Protein AF-A0A9D8TJH1-F1 (afdb_monomer)

Nearest PDB structures (foldseek):
  6i35-assembly1_B  TM=7.598E-01  e=7.113E-04  Homo sapiens
  6i34-assembly1_B  TM=7.231E-01  e=1.122E-03  Homo sapiens neanderthalensis
  2x5f-assembly1_B  TM=7.416E-01  e=1.930E-01  Staphylococcus aureus subsp. aureus MRSA252
  3nx3-assembly1_B  TM=7.480E-01  e=7.583E-01  Campylobacter jejuni subsp. jejuni NCTC 11168 = ATCC 700819
  2byl-assembly1_B  TM=6.150E-01  e=2.015E+00  Homo sapiens

Secondary structure (DSSP, 8-state):
--SS-EE--SS-SSEEEEEPPTT--HHHHHHHHHHTT--EEE-STTEEEEE--SS--HHHHHHHHHHHHHHTTS------GGGGGG-----TTT--

Sequence (96 aa):
EVYGYEQENNAFFNTLKIRLPENCSQEDFKQLAADYELDYQACQDDFILIFISKDDDSESLEAIIECLAEAGDNFGVPVDEEDWGSICALDGSLLR

pLDDT: mean 83.33, std 13.38, range [45.78, 95.44]

Mean predicted aligned error: 6.6 Å

Foldseek 3Di:
DVLQKDWPDPDDDFKTKIAQHPQAAPVNLVVLCVVLVFDWDDDPPRIIMGGGDPPDDLSNVQSVQQSNQVSSVHGRDRDPPVCVVVPDDDDVVPVD

Radius of gyration: 13.99 Å; Cα contacts (8 Å, |Δi|>4): 114; chains: 1; bounding box: 31×25×40 Å

Structure (mmCIF, N/CA/C/O backbone):
data_AF-A0A9D8TJH1-F1
#
_entry.id   AF-A0A9D8TJH1-F1
#
loop_
_atom_site.group_PDB
_atom_site.id
_atom_site.type_symbol
_atom_site.labe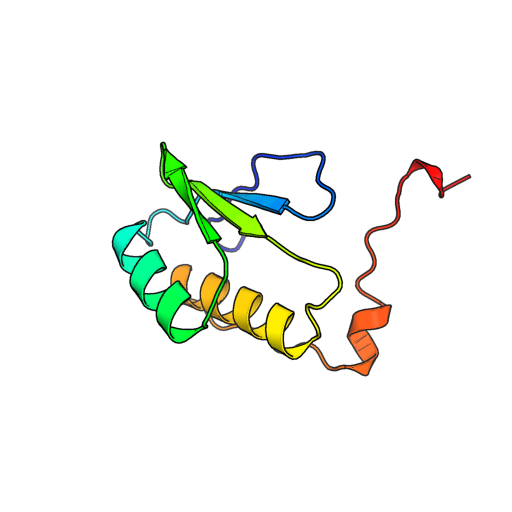l_atom_id
_atom_site.label_alt_id
_atom_site.label_comp_id
_atom_site.label_asym_id
_atom_site.label_entity_id
_atom_site.label_seq_id
_atom_site.pdbx_PDB_ins_code
_atom_site.Cartn_x
_atom_site.Cartn_y
_atom_site.Cartn_z
_atom_site.occupancy
_atom_site.B_iso_or_equiv
_atom_site.auth_seq_id
_atom_site.auth_comp_id
_atom_site.auth_asym_id
_atom_site.auth_atom_id
_atom_site.pdbx_PDB_model_num
ATOM 1 N N . GLU A 1 1 ? -11.208 -11.688 1.705 1.00 52.88 1 GLU A N 1
ATOM 2 C CA . GLU A 1 1 ? -9.856 -11.098 1.766 1.00 52.88 1 GLU A CA 1
ATOM 3 C C . GLU A 1 1 ? -8.989 -11.908 2.727 1.00 52.88 1 GLU A C 1
ATOM 5 O O . GLU A 1 1 ? -9.542 -12.471 3.664 1.00 52.88 1 GLU A O 1
ATOM 10 N N . VAL A 1 2 ? -7.667 -11.982 2.536 1.00 58.38 2 VAL A N 1
ATOM 11 C CA . VAL A 1 2 ? -6.749 -12.585 3.537 1.00 58.38 2 VAL A CA 1
ATOM 12 C C . VAL A 1 2 ? -6.275 -11.545 4.568 1.00 58.38 2 VAL A C 1
ATOM 14 O O . VAL A 1 2 ? -5.962 -11.912 5.693 1.00 58.38 2 VAL A O 1
ATOM 17 N N . TYR A 1 3 ? -6.324 -10.253 4.218 1.00 69.69 3 TYR A N 1
ATOM 18 C CA . TYR A 1 3 ? -5.811 -9.143 5.036 1.00 69.69 3 TYR A CA 1
ATOM 19 C C . TYR A 1 3 ? -6.797 -7.965 5.175 1.00 69.69 3 TYR A C 1
ATOM 21 O O . TYR A 1 3 ? -6.402 -6.866 5.526 1.00 69.69 3 TYR A O 1
ATOM 29 N N . GLY A 1 4 ? -8.079 -8.165 4.844 1.00 81.88 4 GLY A N 1
ATOM 30 C CA . GLY A 1 4 ? -9.126 -7.136 4.975 1.00 81.88 4 GLY A CA 1
ATOM 31 C C . GLY A 1 4 ? -9.117 -6.003 3.933 1.00 81.88 4 GLY A C 1
ATOM 32 O O . GLY A 1 4 ? -10.013 -5.171 3.964 1.00 81.88 4 GLY A O 1
ATOM 33 N N . TYR A 1 5 ? -8.163 -5.986 2.998 1.00 88.81 5 TYR A N 1
ATOM 34 C CA . TYR A 1 5 ? -8.107 -5.011 1.901 1.00 88.81 5 TYR A CA 1
ATOM 35 C C . TYR A 1 5 ? -9.020 -5.366 0.724 1.00 88.81 5 TYR A C 1
ATOM 37 O O . TYR A 1 5 ? -8.939 -6.473 0.189 1.00 88.81 5 TYR A O 1
ATOM 45 N N . GLU A 1 6 ? -9.781 -4.391 0.228 1.00 90.12 6 GLU A N 1
ATOM 46 C CA . GLU A 1 6 ? -10.544 -4.503 -1.024 1.00 90.12 6 GLU A CA 1
ATOM 47 C C . GLU A 1 6 ? -9.934 -3.599 -2.100 1.00 90.12 6 GLU A C 1
ATOM 49 O O . GLU A 1 6 ? -9.756 -2.406 -1.875 1.00 90.12 6 GLU A O 1
ATOM 54 N N . GLN A 1 7 ? -9.668 -4.119 -3.299 1.00 90.06 7 GLN A N 1
ATOM 55 C CA . GLN A 1 7 ? -9.298 -3.282 -4.444 1.00 90.06 7 GLN A CA 1
ATOM 56 C C . GLN A 1 7 ? -10.541 -2.966 -5.287 1.00 90.06 7 GLN A C 1
ATOM 58 O O . GLN A 1 7 ? -11.208 -3.874 -5.778 1.00 90.06 7 GLN A O 1
ATOM 63 N N . GLU A 1 8 ? -10.853 -1.683 -5.488 1.00 91.12 8 GLU A N 1
ATOM 64 C CA . GLU A 1 8 ? -12.050 -1.271 -6.242 1.00 91.12 8 GLU A CA 1
ATOM 65 C C . GLU A 1 8 ? -11.822 -1.302 -7.760 1.00 91.12 8 GLU A C 1
ATOM 67 O O . GLU A 1 8 ? -12.715 -1.641 -8.542 1.00 91.12 8 GLU A O 1
ATOM 72 N N . ASN A 1 9 ? -10.629 -0.916 -8.210 1.00 87.31 9 ASN A N 1
ATOM 73 C CA . ASN A 1 9 ? -10.347 -0.780 -9.629 1.00 87.31 9 ASN A CA 1
ATOM 74 C C . ASN A 1 9 ? -9.859 -2.096 -10.250 1.00 87.31 9 ASN A C 1
ATOM 76 O O . ASN A 1 9 ? -8.750 -2.552 -9.995 1.00 87.31 9 ASN A O 1
ATOM 80 N N . ASN A 1 10 ? -10.675 -2.651 -11.151 1.00 81.25 10 ASN A N 1
ATOM 81 C CA . ASN A 1 10 ? -10.355 -3.865 -11.918 1.00 81.25 10 ASN A CA 1
ATOM 82 C C . ASN A 1 10 ? -9.412 -3.619 -13.109 1.00 81.25 10 ASN A C 1
ATOM 84 O O . ASN A 1 10 ? -8.820 -4.556 -13.634 1.00 81.25 10 ASN A O 1
ATOM 88 N N . ALA A 1 11 ? -9.308 -2.370 -13.567 1.00 77.00 11 ALA A N 1
ATOM 89 C CA . ALA A 1 11 ? -8.381 -1.950 -14.608 1.00 77.00 11 ALA A CA 1
ATOM 90 C C . ALA A 1 11 ? -7.517 -0.820 -14.050 1.00 77.00 11 ALA A C 1
ATOM 92 O O . ALA A 1 11 ? -8.031 0.232 -13.663 1.00 77.00 11 ALA A O 1
ATOM 93 N N . PHE A 1 12 ? -6.213 -1.053 -13.997 1.00 82.38 12 PHE A N 1
ATOM 94 C CA . PHE A 1 12 ? -5.231 -0.109 -13.492 1.00 82.38 12 PHE A CA 1
ATOM 95 C C . PHE A 1 12 ? -3.976 -0.173 -14.347 1.00 82.38 12 PHE A C 1
ATOM 97 O O . PHE A 1 12 ? -3.636 -1.221 -14.889 1.00 82.38 12 PHE A O 1
ATOM 104 N N . PHE A 1 13 ? -3.316 0.972 -14.490 1.00 82.62 13 PHE A N 1
ATOM 105 C CA . PHE A 1 13 ? -1.987 1.033 -15.084 1.00 82.62 13 PHE A CA 1
ATOM 106 C C . PHE A 1 13 ? -0.953 1.137 -13.970 1.00 82.62 13 PHE A C 1
ATOM 108 O O . PHE A 1 13 ? -0.135 0.247 -13.793 1.00 82.62 13 PHE A O 1
ATOM 115 N N . ASN A 1 14 ? -1.053 2.203 -13.179 1.00 87.75 14 ASN A N 1
ATOM 116 C CA . ASN A 1 14 ? -0.038 2.561 -12.200 1.00 87.75 14 ASN A CA 1
ATOM 117 C C . ASN A 1 14 ? -0.653 3.141 -10.908 1.00 87.75 14 ASN A C 1
ATOM 119 O O . ASN A 1 14 ? 0.022 3.775 -10.110 1.00 87.75 14 ASN A O 1
ATOM 123 N N . THR A 1 15 ? -1.965 2.986 -10.720 1.00 92.06 15 THR A N 1
ATOM 124 C CA . THR A 1 15 ? -2.676 3.491 -9.539 1.00 92.06 15 THR A CA 1
ATOM 125 C C . THR A 1 15 ? -3.610 2.420 -9.013 1.00 92.06 15 THR A C 1
ATOM 127 O O . THR A 1 15 ? -4.460 1.926 -9.756 1.00 92.06 15 THR A O 1
ATOM 130 N N . LEU A 1 16 ? -3.481 2.082 -7.735 1.00 92.69 16 LEU A N 1
ATOM 131 C CA . LEU A 1 16 ? -4.364 1.153 -7.035 1.00 92.69 16 LEU A CA 1
ATOM 132 C C . LEU A 1 16 ? -5.347 1.951 -6.183 1.00 92.69 16 LEU A C 1
ATOM 134 O O . LEU A 1 16 ? -4.931 2.861 -5.472 1.00 92.69 16 LEU A O 1
ATOM 138 N N . LYS A 1 17 ? -6.639 1.617 -6.246 1.00 93.88 17 LYS A N 1
ATOM 139 C CA . LYS A 1 17 ? -7.654 2.143 -5.328 1.00 93.88 17 LYS A CA 1
ATOM 140 C C . LYS A 1 17 ? -8.030 1.047 -4.345 1.00 93.88 17 LYS A C 1
ATOM 142 O O . LYS A 1 17 ? -8.679 0.075 -4.734 1.00 93.88 17 LYS A O 1
ATOM 147 N N . ILE A 1 18 ? -7.628 1.221 -3.093 1.00 93.56 18 ILE A N 1
ATOM 148 C CA . ILE A 1 18 ? -7.685 0.188 -2.062 1.00 93.56 18 ILE A CA 1
ATOM 149 C C . ILE A 1 18 ? -8.516 0.697 -0.884 1.00 93.56 18 ILE A C 1
ATOM 151 O O . ILE A 1 18 ? -8.298 1.814 -0.425 1.00 93.56 18 ILE A O 1
ATOM 155 N N . ARG A 1 19 ? -9.470 -0.099 -0.401 1.00 94.50 19 ARG A N 1
ATOM 156 C CA . ARG A 1 19 ? -10.142 0.113 0.884 1.00 94.50 19 ARG A CA 1
ATOM 157 C C . ARG A 1 19 ? -9.248 -0.424 1.995 1.00 94.50 19 ARG A C 1
ATOM 159 O O . ARG A 1 19 ? -8.789 -1.564 1.902 1.00 94.50 19 ARG A O 1
ATOM 166 N N . LEU A 1 20 ? -9.026 0.385 3.023 1.00 93.75 20 LEU A N 1
ATOM 167 C CA . LEU A 1 20 ? -8.341 -0.037 4.240 1.00 93.75 20 LEU A CA 1
ATOM 168 C C . LEU A 1 20 ? -9.153 -1.114 4.985 1.00 93.75 20 LEU A C 1
ATOM 170 O O . LEU A 1 20 ? -10.383 -1.145 4.869 1.00 93.75 20 LEU A O 1
ATOM 174 N N . PRO A 1 21 ? -8.488 -1.998 5.744 1.00 92.38 21 PRO A N 1
ATOM 175 C CA . PRO A 1 21 ? -9.166 -2.999 6.550 1.00 92.38 21 PRO A CA 1
ATOM 176 C C . PRO A 1 21 ? -9.896 -2.336 7.726 1.00 92.38 21 PRO A C 1
ATOM 178 O O . PRO A 1 21 ? -9.527 -1.253 8.171 1.00 92.38 21 PRO A O 1
ATOM 181 N N . GLU A 1 22 ? -10.926 -2.995 8.267 1.00 89.88 22 GLU A N 1
ATOM 182 C CA . GLU A 1 22 ? -11.795 -2.420 9.316 1.00 89.88 22 GLU A CA 1
ATOM 183 C C . GLU A 1 22 ? -11.049 -1.992 10.596 1.00 89.88 22 GLU A C 1
ATOM 185 O O . GLU A 1 22 ? -11.553 -1.178 11.370 1.00 89.88 22 GLU A O 1
ATOM 190 N N . ASN A 1 23 ? -9.863 -2.551 10.841 1.00 88.25 23 ASN A N 1
ATOM 191 C CA . ASN A 1 23 ? -9.003 -2.238 11.980 1.00 88.25 23 ASN A CA 1
ATOM 192 C C . ASN A 1 23 ? -8.035 -1.067 11.733 1.00 88.25 23 ASN A C 1
ATOM 194 O O . ASN A 1 23 ? -7.297 -0.723 12.653 1.00 88.25 23 ASN A O 1
ATOM 198 N N . CYS A 1 24 ? -8.035 -0.456 10.545 1.00 92.12 24 CYS A N 1
ATOM 199 C CA . CYS A 1 24 ? -7.167 0.664 10.192 1.00 92.12 24 CYS A CA 1
ATOM 200 C C . CYS A 1 24 ? -7.995 1.858 9.717 1.00 92.12 24 CYS A C 1
ATOM 202 O O . CYS A 1 24 ? -8.631 1.812 8.663 1.00 92.12 24 CYS A O 1
ATOM 204 N N . SER A 1 25 ? -7.976 2.952 10.477 1.00 92.31 25 SER A N 1
ATOM 205 C CA . SER A 1 25 ? -8.577 4.200 10.012 1.00 92.31 25 SER A CA 1
ATOM 206 C C . SER A 1 25 ? -7.640 4.942 9.055 1.00 92.31 25 SER A C 1
ATOM 208 O O . SER A 1 25 ? -6.426 4.742 9.051 1.00 92.31 25 SER A O 1
ATOM 210 N N . GLN A 1 26 ? -8.180 5.887 8.282 1.00 91.88 26 GLN A N 1
ATOM 211 C CA . GLN A 1 26 ? -7.343 6.775 7.467 1.00 91.88 26 GLN A CA 1
ATOM 212 C C . GLN A 1 26 ? -6.368 7.628 8.293 1.00 91.88 26 GLN A C 1
ATOM 214 O O . GLN A 1 26 ? -5.338 8.052 7.771 1.00 91.88 26 GLN A O 1
ATOM 219 N N . GLU A 1 27 ? -6.689 7.919 9.557 1.00 92.00 27 GLU A N 1
ATOM 220 C CA . GLU A 1 27 ? -5.790 8.664 10.441 1.00 92.00 27 GLU A CA 1
ATOM 221 C C . GLU A 1 27 ? -4.596 7.802 10.866 1.00 92.00 27 GLU A C 1
ATOM 223 O O . GLU A 1 27 ? -3.463 8.282 10.813 1.00 92.00 27 GLU A O 1
ATOM 228 N N . ASP A 1 28 ? -4.838 6.528 11.185 1.00 92.56 28 ASP A N 1
ATOM 229 C CA . ASP A 1 28 ? -3.784 5.556 11.501 1.00 92.56 28 ASP A CA 1
ATOM 230 C C . ASP A 1 28 ? -2.893 5.318 10.275 1.00 92.56 28 ASP A C 1
ATOM 232 O O . ASP A 1 28 ? -1.669 5.448 10.345 1.00 92.56 28 ASP A O 1
ATOM 236 N N . PHE A 1 29 ? -3.512 5.081 9.112 1.00 94.88 29 PHE A N 1
ATOM 237 C CA . PHE A 1 29 ? -2.791 4.885 7.854 1.00 94.88 29 PHE A CA 1
ATOM 238 C C . PHE A 1 29 ? -1.937 6.097 7.482 1.00 94.88 29 PHE A C 1
ATOM 240 O O . PHE A 1 29 ? -0.856 5.953 6.922 1.00 94.88 29 PHE A O 1
ATOM 247 N N . LYS A 1 30 ? -2.389 7.311 7.811 1.00 94.69 30 LYS A N 1
ATOM 248 C CA . LYS A 1 30 ? -1.629 8.526 7.524 1.00 94.69 30 LYS A CA 1
ATOM 249 C C . LYS A 1 30 ? -0.307 8.595 8.284 1.00 94.69 30 LYS A C 1
ATOM 251 O O . LYS A 1 30 ? 0.646 9.141 7.731 1.00 94.69 30 LYS A O 1
ATOM 256 N N . GLN A 1 31 ? -0.259 8.117 9.528 1.00 94.12 31 GLN A N 1
ATOM 257 C CA . GLN A 1 31 ? 1.001 8.038 10.272 1.00 94.12 31 GLN A CA 1
ATOM 258 C C . GLN A 1 31 ? 1.921 6.993 9.651 1.00 94.12 31 GLN A C 1
ATOM 260 O O . GLN A 1 31 ? 3.045 7.336 9.303 1.00 94.12 31 GLN A O 1
ATOM 265 N N . LEU A 1 32 ? 1.401 5.791 9.386 1.00 94.38 32 LEU A N 1
ATOM 266 C CA . LEU A 1 32 ? 2.163 4.721 8.737 1.00 94.38 32 LEU A CA 1
ATOM 267 C C . LEU A 1 32 ? 2.743 5.170 7.392 1.00 94.38 32 LEU A C 1
ATOM 269 O O . LEU A 1 32 ? 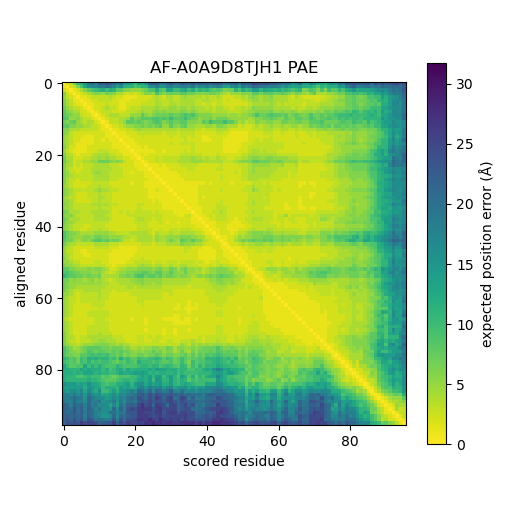3.946 5.109 7.173 1.00 94.38 32 LEU A O 1
ATOM 273 N N . ALA A 1 33 ? 1.919 5.725 6.508 1.00 94.19 33 ALA A N 1
ATOM 274 C CA . ALA A 1 33 ? 2.373 6.192 5.205 1.00 94.19 33 ALA A CA 1
ATOM 275 C C . ALA A 1 33 ? 3.452 7.285 5.293 1.00 94.19 33 ALA A C 1
ATOM 277 O O . ALA A 1 33 ? 4.289 7.378 4.402 1.00 94.19 33 ALA A O 1
ATOM 278 N N . ALA A 1 34 ? 3.458 8.104 6.350 1.00 94.25 34 ALA A N 1
ATOM 279 C CA . ALA A 1 34 ? 4.520 9.081 6.564 1.00 94.25 34 ALA A CA 1
ATOM 280 C C . ALA A 1 34 ? 5.834 8.423 7.016 1.00 94.25 34 ALA A C 1
ATOM 282 O O . ALA A 1 34 ? 6.894 8.849 6.563 1.00 94.25 34 ALA A O 1
ATOM 283 N N . ASP A 1 35 ? 5.762 7.398 7.867 1.00 94.94 35 ASP A N 1
ATOM 284 C CA . ASP A 1 35 ? 6.932 6.661 8.361 1.00 94.94 35 ASP A CA 1
ATOM 285 C C . ASP A 1 35 ? 7.612 5.843 7.248 1.00 94.94 35 ASP A C 1
ATOM 287 O O . ASP A 1 35 ? 8.837 5.737 7.227 1.00 94.94 35 ASP A O 1
ATOM 291 N N . TYR A 1 36 ? 6.827 5.336 6.292 1.00 93.25 36 TYR A N 1
ATOM 292 C CA . TYR A 1 36 ? 7.297 4.588 5.118 1.00 93.25 36 TYR A CA 1
ATOM 293 C C . TYR A 1 36 ? 7.516 5.457 3.862 1.00 93.25 36 TYR A C 1
ATOM 295 O O . TYR A 1 36 ? 7.735 4.917 2.782 1.00 93.25 36 TYR A O 1
ATOM 303 N N . GLU A 1 37 ? 7.429 6.789 3.974 1.00 92.00 37 GLU A N 1
ATOM 304 C CA . GLU A 1 37 ? 7.607 7.740 2.856 1.00 92.00 37 GLU A CA 1
ATOM 305 C C . GLU A 1 37 ? 6.720 7.449 1.621 1.00 92.00 37 GLU A C 1
ATOM 307 O O . GLU A 1 37 ? 7.086 7.709 0.475 1.00 92.00 37 GLU A O 1
ATOM 312 N N . LEU A 1 38 ? 5.514 6.932 1.857 1.00 91.56 38 LEU A N 1
ATOM 313 C CA . LEU A 1 38 ? 4.616 6.414 0.831 1.00 91.56 38 LEU A CA 1
ATOM 314 C C . LEU A 1 38 ? 3.810 7.533 0.147 1.00 91.56 38 LEU A C 1
ATOM 316 O O . LEU A 1 38 ? 3.126 8.318 0.812 1.00 91.56 38 LEU A O 1
ATOM 320 N N . ASP A 1 39 ? 3.824 7.574 -1.190 1.00 89.56 39 ASP A N 1
ATOM 321 C CA . ASP A 1 39 ? 2.981 8.491 -1.970 1.00 89.56 39 ASP A CA 1
ATOM 322 C C . ASP A 1 39 ? 1.553 7.938 -2.113 1.00 89.56 39 ASP A C 1
ATOM 324 O O . ASP A 1 39 ? 1.297 6.937 -2.795 1.00 89.56 39 ASP A O 1
ATOM 328 N N . TYR A 1 40 ? 0.598 8.596 -1.453 1.00 94.25 40 TYR A N 1
ATOM 329 C CA . TYR A 1 40 ? -0.808 8.212 -1.490 1.00 94.25 40 TYR A CA 1
ATOM 330 C C . TYR A 1 40 ? -1.760 9.403 -1.441 1.00 94.25 40 TYR A C 1
ATOM 332 O O . TYR A 1 40 ? -1.432 10.514 -1.017 1.00 94.25 40 TYR A O 1
ATOM 340 N N . GLN A 1 41 ? -3.011 9.130 -1.806 1.00 95.12 41 GLN A N 1
ATOM 341 C CA . GLN A 1 41 ? -4.114 10.064 -1.638 1.00 95.12 41 GLN A CA 1
ATOM 342 C C . GLN A 1 41 ? -5.290 9.404 -0.911 1.00 95.12 41 GLN A C 1
ATOM 344 O O . GLN A 1 41 ? -5.889 8.453 -1.410 1.00 95.12 41 GLN A O 1
ATOM 349 N N . ALA A 1 42 ? -5.681 9.961 0.237 1.00 93.38 42 ALA A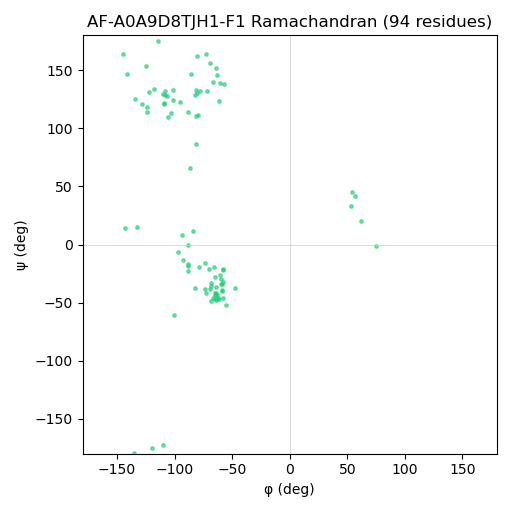 N 1
ATOM 350 C CA . ALA A 1 42 ? -6.912 9.572 0.921 1.00 93.38 42 ALA A CA 1
ATOM 351 C C . ALA A 1 42 ? -8.161 9.956 0.101 1.00 93.38 42 ALA A C 1
ATOM 353 O O . ALA A 1 42 ? -8.240 11.038 -0.491 1.00 93.38 42 ALA A O 1
ATOM 354 N N . CYS A 1 43 ? -9.148 9.065 0.081 1.00 92.38 43 CYS A N 1
ATOM 355 C CA . CYS A 1 43 ? -10.439 9.225 -0.587 1.00 92.38 43 CYS A CA 1
ATOM 356 C C . CYS A 1 43 ? -11.596 9.134 0.421 1.00 92.38 43 CYS A C 1
ATOM 358 O O . CYS A 1 43 ? -11.385 9.080 1.625 1.00 92.38 43 CYS A O 1
ATOM 360 N N . GLN A 1 44 ? -12.842 9.158 -0.053 1.00 88.44 44 GLN A N 1
ATOM 361 C CA . GLN A 1 44 ? -14.003 8.877 0.805 1.00 88.44 44 GLN A CA 1
ATOM 362 C C . GLN A 1 44 ? -14.087 7.379 1.146 1.00 88.44 44 GLN A C 1
ATOM 364 O O . GLN A 1 44 ? -13.464 6.567 0.466 1.00 88.44 44 GLN A O 1
ATOM 369 N N . ASP A 1 45 ? -14.877 7.033 2.165 1.00 85.81 45 ASP A N 1
ATOM 370 C CA . ASP A 1 45 ? -15.246 5.654 2.530 1.00 85.81 45 ASP A CA 1
ATOM 371 C C . ASP A 1 45 ? -14.060 4.709 2.801 1.00 85.81 45 ASP A C 1
ATOM 373 O O . ASP A 1 45 ? -14.061 3.561 2.357 1.00 85.81 45 ASP A O 1
ATOM 377 N N . ASP A 1 46 ? -13.038 5.204 3.508 1.00 8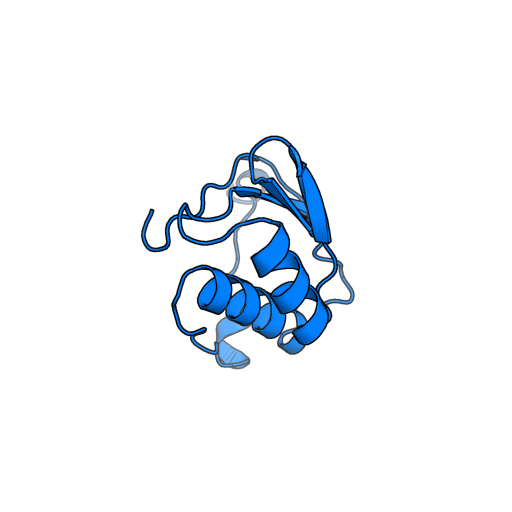9.50 46 ASP A N 1
ATOM 378 C CA . ASP A 1 46 ? -11.837 4.447 3.896 1.00 89.50 46 ASP A CA 1
ATOM 379 C C . ASP A 1 46 ? -11.000 3.931 2.714 1.00 89.50 46 ASP A C 1
ATOM 381 O O . ASP A 1 46 ? -10.163 3.043 2.859 1.00 89.50 46 ASP A O 1
ATOM 385 N N . PHE A 1 47 ? -11.171 4.538 1.535 1.00 94.50 47 PHE A N 1
ATOM 386 C CA . PHE A 1 47 ? -10.312 4.284 0.384 1.00 94.50 47 PHE A CA 1
ATOM 387 C C . PHE A 1 47 ? -9.055 5.152 0.387 1.00 94.50 47 PHE A C 1
ATOM 389 O O . PHE A 1 47 ? -9.085 6.333 0.739 1.00 94.50 47 PHE A O 1
ATOM 396 N N . ILE A 1 48 ? -7.976 4.584 -0.135 1.00 95.44 48 ILE A N 1
ATOM 397 C CA . ILE A 1 48 ? -6.731 5.257 -0.491 1.00 95.44 48 ILE A CA 1
ATOM 398 C C . ILE A 1 48 ? -6.389 4.980 -1.957 1.00 95.44 48 ILE A C 1
ATOM 400 O O . ILE A 1 48 ? -6.784 3.959 -2.529 1.00 95.44 48 ILE A O 1
ATOM 404 N N . LEU A 1 49 ? -5.655 5.902 -2.570 1.00 95.06 49 LEU A N 1
ATOM 405 C CA . LEU A 1 49 ? -4.996 5.703 -3.856 1.00 95.06 49 LEU A CA 1
ATOM 406 C C . LEU A 1 49 ? -3.502 5.554 -3.613 1.00 95.06 49 LEU A C 1
ATOM 408 O O . LEU A 1 49 ? -2.924 6.435 -2.985 1.00 95.06 49 LEU A O 1
ATOM 412 N N . ILE A 1 50 ? -2.900 4.488 -4.131 1.00 93.62 50 ILE A N 1
ATOM 413 C CA . ILE A 1 50 ? -1.446 4.293 -4.136 1.00 93.62 50 ILE A CA 1
ATOM 414 C C . ILE A 1 50 ? -0.958 4.465 -5.565 1.00 93.62 50 ILE A C 1
ATOM 416 O O . ILE A 1 50 ? -1.508 3.848 -6.486 1.00 93.62 50 ILE A O 1
ATOM 420 N N . PHE A 1 51 ? 0.053 5.306 -5.746 1.00 91.25 51 PHE A N 1
ATOM 421 C CA . PHE A 1 51 ? 0.665 5.564 -7.040 1.00 91.25 51 PHE A CA 1
ATOM 422 C C . PHE A 1 51 ? 1.967 4.782 -7.138 1.00 91.25 51 PHE A C 1
ATOM 424 O O . PHE A 1 51 ? 2.844 4.925 -6.302 1.00 91.25 51 PHE A O 1
ATOM 431 N N . ILE A 1 52 ? 2.078 3.963 -8.176 1.00 89.62 52 ILE A N 1
ATOM 432 C CA . ILE A 1 52 ? 3.316 3.285 -8.543 1.00 89.62 52 ILE A CA 1
ATOM 433 C C . ILE A 1 52 ? 3.807 3.973 -9.813 1.00 89.62 52 ILE A C 1
ATOM 435 O O . ILE A 1 52 ? 3.040 4.246 -10.740 1.00 89.62 52 ILE A O 1
ATOM 439 N N . SER A 1 53 ? 5.072 4.326 -9.864 1.00 85.69 53 SER A N 1
ATOM 440 C CA . SER A 1 53 ? 5.722 5.012 -10.967 1.00 85.69 53 SER A CA 1
ATOM 441 C C . SER A 1 53 ? 6.778 4.113 -11.609 1.00 85.69 53 SER A C 1
ATOM 443 O O . SER A 1 53 ? 7.043 2.996 -11.182 1.00 85.69 53 SER A O 1
ATOM 445 N N . LYS A 1 54 ? 7.376 4.602 -12.698 1.00 82.75 54 LYS A N 1
ATOM 446 C CA . LYS A 1 54 ? 8.498 3.915 -13.357 1.00 82.75 54 LYS A CA 1
ATOM 447 C C . LYS A 1 54 ? 9.813 4.026 -12.581 1.00 82.75 54 LYS A C 1
ATOM 449 O O . LYS A 1 54 ? 10.785 3.392 -12.975 1.00 82.75 54 LYS A O 1
ATOM 454 N N . ASP A 1 55 ? 9.863 4.955 -11.631 1.00 86.06 55 ASP A N 1
ATOM 455 C CA . ASP A 1 55 ? 11.056 5.276 -10.857 1.00 86.06 55 ASP A CA 1
ATOM 456 C C . ASP A 1 55 ? 11.039 4.546 -9.501 1.00 86.06 55 ASP A C 1
ATOM 458 O O . ASP A 1 55 ? 12.048 4.578 -8.808 1.00 86.06 55 ASP A O 1
ATOM 462 N N . ASP A 1 56 ? 9.936 3.862 -9.166 1.00 85.25 56 ASP A N 1
ATOM 463 C CA . ASP A 1 56 ? 9.860 2.944 -8.030 1.00 85.25 56 ASP A CA 1
ATOM 464 C C . ASP A 1 56 ? 10.659 1.670 -8.320 1.00 85.25 56 ASP A C 1
ATOM 466 O O . ASP A 1 56 ? 10.533 1.049 -9.382 1.00 85.25 56 ASP A O 1
ATOM 470 N N . ASP A 1 57 ? 11.478 1.287 -7.352 1.00 86.19 57 ASP A N 1
ATOM 471 C CA . ASP A 1 57 ? 12.303 0.086 -7.338 1.00 86.19 57 ASP A CA 1
ATOM 472 C C . ASP A 1 57 ? 11.789 -0.938 -6.312 1.00 86.19 57 ASP A C 1
ATOM 474 O O . ASP A 1 57 ? 10.698 -0.799 -5.755 1.00 86.19 57 ASP A O 1
ATOM 478 N N . SER A 1 58 ? 12.553 -2.010 -6.092 1.00 84.94 58 SER A N 1
ATOM 479 C CA . SER A 1 58 ? 12.209 -3.041 -5.109 1.00 84.94 58 SER A CA 1
ATOM 480 C C . SER A 1 58 ? 12.067 -2.471 -3.699 1.00 84.94 58 SER A C 1
ATOM 482 O O . SER A 1 58 ? 11.120 -2.842 -3.018 1.00 84.94 58 SER A O 1
ATOM 484 N N . GLU A 1 59 ? 12.924 -1.531 -3.287 1.00 86.75 59 GLU A N 1
ATOM 485 C CA . GLU A 1 59 ? 12.842 -0.900 -1.960 1.00 86.75 59 GLU A CA 1
ATOM 486 C C . GLU A 1 59 ? 11.527 -0.123 -1.797 1.00 86.75 59 GLU A C 1
ATOM 488 O O . GLU A 1 59 ? 10.837 -0.246 -0.784 1.00 86.75 59 GLU A O 1
ATOM 493 N N . SER A 1 60 ? 11.130 0.622 -2.830 1.00 88.94 60 SER A N 1
ATOM 494 C CA . SER A 1 60 ? 9.870 1.374 -2.847 1.00 88.94 60 SER A CA 1
ATOM 495 C C . SER A 1 60 ? 8.652 0.443 -2.772 1.00 88.94 60 SER A C 1
ATOM 497 O O . SER A 1 60 ? 7.694 0.695 -2.037 1.00 88.94 60 SER A O 1
ATOM 499 N N . LEU A 1 61 ? 8.687 -0.675 -3.503 1.00 87.75 61 LEU A N 1
ATOM 500 C CA . LEU A 1 61 ? 7.625 -1.683 -3.478 1.00 87.75 61 LEU A CA 1
ATOM 501 C C . LEU A 1 61 ? 7.566 -2.432 -2.140 1.00 87.75 61 LEU A C 1
ATOM 503 O O . LEU A 1 61 ? 6.468 -2.710 -1.654 1.00 87.75 61 LEU A O 1
ATOM 507 N N . GLU A 1 62 ? 8.710 -2.729 -1.528 1.00 89.06 62 GLU A N 1
ATOM 508 C CA . GLU A 1 62 ? 8.787 -3.307 -0.184 1.00 89.06 62 GLU A CA 1
ATOM 509 C C . GLU A 1 62 ? 8.194 -2.362 0.858 1.00 89.06 62 GLU A C 1
ATOM 511 O O . GLU A 1 62 ? 7.337 -2.795 1.624 1.00 89.06 62 GLU A O 1
ATOM 516 N N . ALA A 1 63 ? 8.524 -1.067 0.822 1.00 91.25 63 ALA A N 1
ATOM 517 C CA . ALA A 1 63 ? 7.938 -0.074 1.722 1.00 91.25 63 ALA A CA 1
ATOM 518 C C . ALA A 1 63 ? 6.404 -0.001 1.593 1.00 91.25 63 ALA A C 1
ATOM 520 O O . ALA A 1 63 ? 5.693 0.082 2.598 1.00 91.25 63 ALA A O 1
ATOM 521 N N . ILE A 1 64 ? 5.868 -0.101 0.368 1.00 91.50 64 ILE A N 1
ATOM 522 C CA . ILE A 1 64 ? 4.417 -0.194 0.139 1.00 91.50 64 ILE A CA 1
ATOM 523 C C . ILE A 1 64 ? 3.835 -1.453 0.793 1.00 91.50 64 ILE A C 1
ATOM 525 O O . ILE A 1 64 ? 2.800 -1.378 1.460 1.00 91.50 64 ILE A O 1
ATOM 529 N N . ILE A 1 65 ? 4.477 -2.608 0.605 1.00 89.94 65 ILE A N 1
ATOM 530 C CA . ILE A 1 65 ? 4.020 -3.889 1.159 1.00 89.94 65 ILE A CA 1
ATOM 531 C C . ILE A 1 65 ? 4.082 -3.878 2.689 1.00 89.94 65 ILE A C 1
ATOM 533 O O . ILE A 1 65 ? 3.131 -4.325 3.324 1.00 89.94 65 ILE A O 1
ATOM 537 N N . GLU A 1 66 ? 5.157 -3.365 3.283 1.00 91.12 66 GLU A N 1
ATOM 538 C CA . GLU A 1 66 ? 5.332 -3.277 4.735 1.00 91.12 66 GLU A CA 1
ATOM 539 C C . GLU A 1 66 ? 4.310 -2.333 5.368 1.00 91.12 66 GLU A C 1
ATOM 541 O O . GLU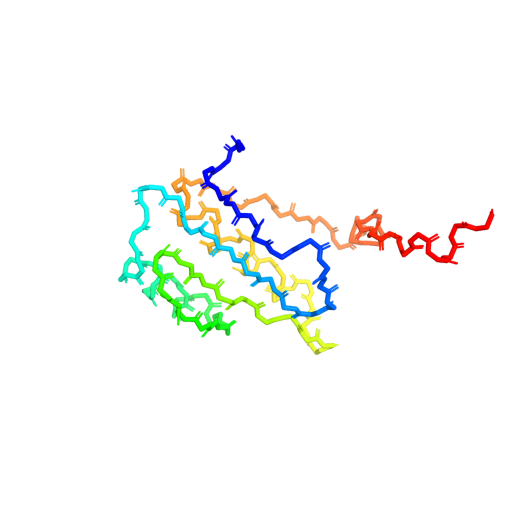 A 1 66 ? 3.617 -2.733 6.303 1.00 91.12 66 GLU A O 1
ATOM 546 N N . CYS A 1 67 ? 4.122 -1.140 4.797 1.00 92.38 67 CYS A N 1
ATOM 547 C CA . CYS A 1 67 ? 3.116 -0.180 5.249 1.00 92.38 67 CYS A CA 1
ATOM 548 C C . CYS A 1 67 ? 1.699 -0.778 5.219 1.00 92.38 67 CYS A C 1
ATOM 550 O O . CYS A 1 67 ? 0.944 -0.669 6.188 1.00 92.38 67 CYS A O 1
ATOM 552 N N . LEU A 1 68 ? 1.336 -1.462 4.126 1.00 91.44 68 LEU A N 1
ATOM 553 C CA . LEU A 1 68 ? 0.046 -2.147 4.013 1.00 91.44 68 LEU A CA 1
ATOM 554 C C . LEU A 1 68 ? -0.055 -3.360 4.947 1.00 91.44 68 LEU A C 1
ATOM 556 O O . LEU A 1 68 ? -1.120 -3.633 5.486 1.00 91.44 68 LEU A O 1
ATOM 560 N N .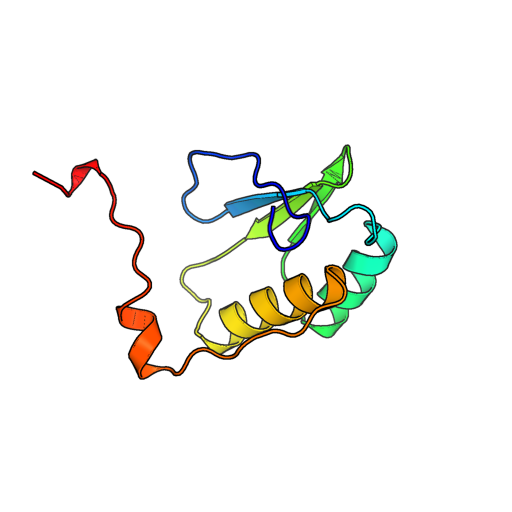 ALA A 1 69 ? 1.019 -4.106 5.172 1.00 90.44 69 ALA A N 1
ATOM 561 C CA . ALA A 1 69 ? 0.978 -5.220 6.108 1.00 90.44 69 ALA A CA 1
ATOM 562 C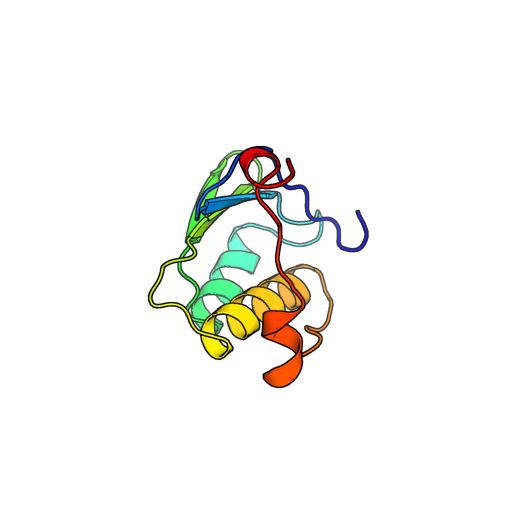 C . ALA A 1 69 ? 0.763 -4.724 7.544 1.00 90.44 69 ALA A C 1
ATOM 564 O O . ALA A 1 69 ? -0.116 -5.240 8.232 1.00 90.44 69 ALA A O 1
ATOM 565 N N . GLU A 1 70 ? 1.496 -3.693 7.967 1.00 91.56 70 GLU A N 1
ATOM 566 C CA . GLU A 1 70 ? 1.392 -3.115 9.308 1.00 91.56 70 GLU A CA 1
ATOM 567 C C . GLU A 1 70 ? 0.022 -2.470 9.545 1.00 91.56 70 GLU A C 1
ATOM 569 O O . GLU A 1 70 ? -0.600 -2.701 10.583 1.00 91.56 70 GLU A O 1
ATOM 574 N N . ALA A 1 71 ? -0.515 -1.756 8.551 1.00 91.31 71 ALA A N 1
ATOM 575 C CA . ALA A 1 71 ? -1.881 -1.236 8.597 1.00 91.31 71 ALA A CA 1
ATOM 576 C C . ALA A 1 71 ? -2.927 -2.354 8.781 1.00 91.31 71 ALA A C 1
ATOM 578 O O . ALA A 1 71 ? -3.939 -2.157 9.451 1.00 91.31 71 ALA A O 1
ATOM 579 N N . GLY A 1 72 ? -2.674 -3.548 8.245 1.00 89.81 72 GLY A N 1
ATOM 580 C CA . GLY A 1 72 ? -3.498 -4.740 8.441 1.00 89.81 72 GLY A CA 1
ATOM 581 C C . GLY A 1 72 ? -3.215 -5.537 9.719 1.00 89.81 72 GLY A C 1
ATOM 582 O O . GLY A 1 72 ? -3.719 -6.655 9.823 1.00 89.81 72 GLY A O 1
ATOM 583 N N . ASP A 1 73 ? -2.436 -5.006 10.671 1.00 88.94 73 ASP A N 1
ATOM 584 C CA . ASP A 1 73 ? -1.938 -5.722 11.863 1.00 88.94 73 ASP A CA 1
ATOM 585 C C . ASP A 1 73 ? -1.199 -7.025 11.487 1.00 88.94 73 ASP A C 1
ATOM 587 O O . ASP A 1 73 ? -1.436 -8.113 12.021 1.00 88.94 73 ASP A O 1
ATOM 591 N N . ASN A 1 74 ? -0.335 -6.922 10.475 1.00 87.25 74 ASN A N 1
ATOM 592 C CA . ASN A 1 74 ? 0.449 -8.011 9.906 1.00 87.25 74 ASN A CA 1
ATOM 593 C C . ASN A 1 74 ? 1.912 -7.603 9.671 1.00 87.25 74 ASN A C 1
ATOM 595 O O . ASN A 1 74 ? 2.320 -6.483 9.959 1.00 87.25 74 ASN A O 1
ATOM 599 N N . PHE A 1 75 ? 2.708 -8.528 9.132 1.00 83.44 75 PHE A N 1
ATOM 600 C CA . PHE A 1 75 ? 4.108 -8.297 8.785 1.00 83.44 75 PHE A CA 1
ATOM 601 C C . PHE A 1 75 ? 4.318 -8.471 7.284 1.00 83.44 75 PHE A C 1
ATOM 603 O O . PHE A 1 75 ? 3.844 -9.450 6.696 1.00 83.44 75 PHE A O 1
ATOM 610 N N . GLY A 1 76 ? 5.040 -7.529 6.673 1.00 78.62 76 GLY A N 1
ATOM 611 C CA . GLY A 1 76 ? 5.499 -7.660 5.297 1.00 78.62 76 GLY A CA 1
ATOM 612 C C . GLY A 1 76 ? 6.399 -8.887 5.166 1.00 78.62 76 GLY A C 1
ATOM 613 O O . GLY A 1 76 ? 7.201 -9.185 6.053 1.00 78.62 76 GLY A O 1
ATOM 614 N N . VAL A 1 77 ? 6.240 -9.633 4.075 1.00 78.12 77 VAL A N 1
ATOM 615 C CA . VAL A 1 77 ? 7.163 -10.717 3.732 1.00 78.12 77 VAL A CA 1
ATOM 616 C C . VAL A 1 77 ? 8.057 -10.188 2.615 1.00 78.12 77 VAL A C 1
ATOM 618 O O . VAL A 1 77 ? 7.526 -9.926 1.533 1.00 78.12 77 VAL A O 1
ATOM 621 N N . PRO A 1 78 ? 9.367 -10.008 2.858 1.00 71.00 78 PRO A N 1
ATOM 622 C CA . PRO A 1 78 ? 10.277 -9.517 1.833 1.00 71.00 78 PRO A CA 1
ATOM 623 C C . PRO A 1 78 ? 10.341 -10.510 0.671 1.00 71.00 78 PRO A C 1
ATOM 625 O O . PRO A 1 78 ? 10.231 -11.727 0.868 1.00 71.00 78 PRO A O 1
ATOM 628 N N . VAL A 1 79 ? 10.506 -9.981 -0.538 1.00 74.56 79 VAL A N 1
ATOM 629 C CA . VAL A 1 79 ? 10.664 -10.770 -1.761 1.00 74.56 79 VAL A CA 1
ATOM 630 C C . VAL A 1 79 ? 12.106 -10.622 -2.213 1.00 74.56 79 VAL A C 1
ATOM 632 O O . VAL A 1 79 ? 12.558 -9.512 -2.478 1.00 74.56 79 VAL A O 1
ATOM 635 N N . ASP A 1 80 ? 12.820 -11.741 -2.336 1.00 75.00 80 ASP A N 1
ATOM 636 C CA . ASP A 1 80 ? 14.193 -11.723 -2.836 1.00 75.00 80 ASP A CA 1
ATOM 637 C C . ASP A 1 80 ? 14.247 -11.079 -4.237 1.00 75.00 80 ASP A C 1
ATOM 639 O O . ASP A 1 80 ? 13.407 -11.371 -5.090 1.00 75.00 80 ASP A O 1
ATOM 643 N N . GLU A 1 81 ? 15.249 -10.226 -4.504 1.00 70.12 81 GLU A N 1
ATOM 644 C CA . GLU A 1 81 ? 15.420 -9.507 -5.788 1.00 70.12 81 GLU A CA 1
ATOM 645 C C . GLU A 1 81 ? 15.267 -10.419 -7.021 1.00 70.12 81 GLU A C 1
ATOM 647 O O . GLU A 1 81 ? 14.691 -10.032 -8.041 1.00 70.12 81 GLU A O 1
ATOM 652 N N . GLU A 1 82 ? 15.751 -11.659 -6.916 1.00 73.00 82 GLU A N 1
ATOM 653 C CA . GLU A 1 82 ? 15.697 -12.672 -7.975 1.00 73.00 82 GLU A CA 1
ATOM 654 C C . GLU A 1 82 ? 14.261 -13.103 -8.329 1.00 73.00 82 GLU A C 1
ATOM 656 O O . GLU A 1 82 ? 13.9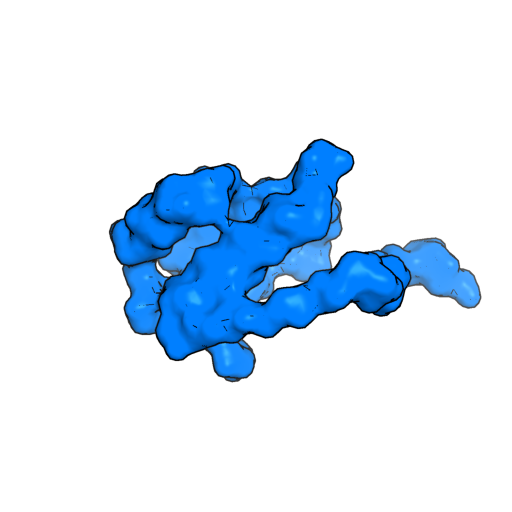87 -13.460 -9.480 1.00 73.00 82 GLU A O 1
ATOM 661 N N . ASP A 1 83 ? 13.331 -13.019 -7.376 1.00 73.69 83 ASP A N 1
ATOM 662 C CA . ASP A 1 83 ? 11.941 -13.443 -7.529 1.00 73.69 83 ASP A CA 1
ATOM 663 C C . ASP A 1 83 ? 11.032 -12.338 -8.087 1.00 73.69 83 ASP A C 1
ATOM 665 O O . ASP A 1 83 ? 9.976 -12.652 -8.645 1.00 73.69 83 ASP A O 1
ATOM 669 N N . TRP A 1 84 ? 11.437 -11.062 -8.061 1.00 69.56 84 TRP A N 1
ATOM 670 C CA . TRP A 1 84 ? 10.630 -9.952 -8.602 1.00 69.56 84 TRP A CA 1
ATOM 671 C C . TRP A 1 84 ? 10.300 -10.118 -10.088 1.00 69.56 84 TRP A C 1
ATOM 673 O O . TRP A 1 84 ? 9.200 -9.786 -10.528 1.00 69.56 84 TRP A O 1
ATOM 683 N N . GLY A 1 85 ? 11.207 -10.713 -10.869 1.00 66.62 85 GLY A N 1
ATOM 684 C CA . GLY A 1 85 ? 10.962 -11.018 -12.283 1.00 66.62 85 GLY A CA 1
ATOM 685 C C . GLY A 1 85 ? 9.870 -12.072 -12.515 1.00 66.62 85 GLY A C 1
ATOM 686 O O . GLY A 1 85 ? 9.318 -12.161 -13.614 1.00 66.62 85 GLY A O 1
ATOM 687 N N . SER A 1 86 ? 9.541 -12.866 -11.494 1.00 67.56 86 SER A N 1
ATOM 688 C CA . SER A 1 86 ? 8.502 -13.898 -11.550 1.00 67.56 86 SER A CA 1
ATOM 689 C C . SER A 1 86 ? 7.108 -13.369 -11.187 1.00 67.56 86 SER A C 1
ATOM 691 O O . SER A 1 86 ? 6.104 -13.965 -11.584 1.00 67.56 86 SER A O 1
ATOM 693 N N . ILE A 1 87 ? 7.032 -12.213 -10.514 1.00 63.91 87 ILE A N 1
ATOM 694 C CA . ILE A 1 87 ? 5.789 -11.530 -10.131 1.00 63.91 87 ILE A CA 1
ATOM 695 C C . ILE A 1 87 ? 5.343 -10.624 -11.287 1.00 63.91 87 ILE A C 1
ATOM 697 O O . ILE A 1 87 ? 5.348 -9.400 -11.202 1.00 63.91 87 ILE A O 1
ATOM 701 N N . CYS A 1 88 ? 4.979 -11.213 -12.424 1.00 54.69 88 CYS A N 1
ATOM 702 C CA . CYS A 1 88 ? 4.448 -10.463 -13.561 1.00 54.69 88 CYS A CA 1
ATOM 703 C C . CYS A 1 88 ? 2.952 -10.737 -13.762 1.00 54.69 88 CYS A C 1
ATOM 705 O O . CYS A 1 88 ? 2.526 -11.861 -14.025 1.00 54.69 88 CYS A O 1
ATOM 707 N N . ALA A 1 89 ? 2.141 -9.677 -13.695 1.00 53.09 89 ALA A N 1
ATOM 708 C CA . ALA A 1 89 ? 0.790 -9.684 -14.241 1.00 53.09 89 ALA A CA 1
ATOM 709 C C . ALA A 1 89 ? 0.884 -9.468 -15.760 1.00 53.09 89 ALA A C 1
ATOM 711 O O . ALA A 1 89 ? 1.294 -8.407 -16.228 1.00 53.09 89 ALA A O 1
ATOM 712 N N . LEU A 1 90 ? 0.552 -10.495 -16.543 1.00 50.81 90 LEU A N 1
ATOM 713 C CA . LEU A 1 90 ? 0.532 -10.404 -18.003 1.00 50.81 90 LEU A CA 1
ATOM 714 C C . LEU A 1 90 ? -0.741 -9.691 -18.470 1.00 50.81 90 LEU A C 1
ATOM 716 O O . LEU A 1 90 ? -1.846 -10.062 -18.072 1.00 50.81 90 LEU A O 1
ATOM 720 N N . ASP A 1 91 ? -0.596 -8.715 -19.369 1.00 49.12 91 ASP A N 1
ATOM 721 C CA . ASP A 1 91 ? -1.733 -8.169 -20.111 1.00 49.12 91 ASP A CA 1
ATOM 722 C C . ASP A 1 91 ? -2.362 -9.290 -20.956 1.00 49.12 91 ASP A C 1
ATOM 724 O O . ASP A 1 91 ? -1.699 -9.912 -21.791 1.00 49.12 91 ASP A O 1
ATOM 728 N N . GLY A 1 92 ? -3.659 -9.535 -20.761 1.00 50.97 92 GLY A N 1
ATOM 729 C CA . GLY A 1 92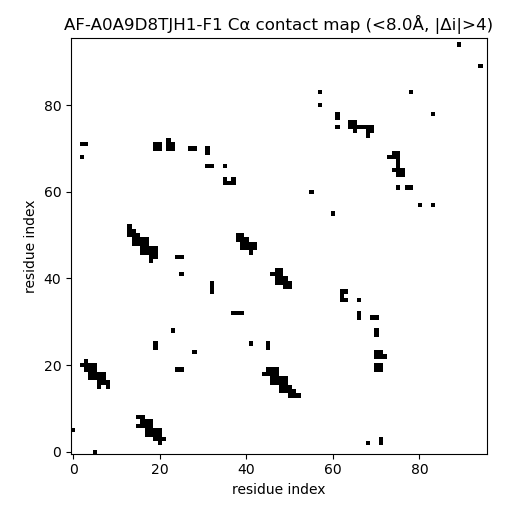 ? -4.418 -10.510 -21.542 1.00 50.97 92 GLY A CA 1
ATOM 730 C C . GLY A 1 92 ? -4.404 -10.233 -23.050 1.00 50.97 92 GLY A C 1
ATOM 731 O O . GLY A 1 92 ? -4.603 -11.155 -23.834 1.00 50.97 92 GLY A O 1
ATOM 732 N N . SER A 1 93 ? -4.114 -9.001 -23.479 1.00 60.34 93 SER A N 1
ATOM 733 C CA . SER A 1 93 ? -3.924 -8.640 -24.888 1.00 60.34 93 SER A CA 1
ATOM 734 C C . SER A 1 93 ? -2.635 -9.210 -25.506 1.00 60.34 93 SER A C 1
ATOM 736 O O . SER A 1 93 ? -2.547 -9.351 -26.730 1.00 60.34 93 SER A O 1
ATOM 738 N N . LEU A 1 94 ? -1.650 -9.573 -24.673 1.00 47.25 94 LEU A N 1
ATOM 739 C CA . LEU A 1 94 ? -0.380 -10.194 -25.070 1.00 47.25 94 LEU A CA 1
ATOM 740 C C . LEU A 1 94 ? -0.431 -11.730 -25.035 1.00 47.25 94 LEU A C 1
ATOM 742 O O . LEU A 1 94 ? 0.438 -12.384 -25.614 1.00 47.25 94 LEU A O 1
ATOM 746 N N . LEU A 1 95 ? -1.460 -12.308 -24.411 1.00 53.00 95 LEU A N 1
ATOM 747 C CA . LEU A 1 95 ? -1.763 -13.736 -24.457 1.00 53.00 95 LEU A CA 1
ATOM 748 C C . LEU A 1 95 ? -2.515 -14.040 -25.766 1.00 53.00 95 LEU A C 1
ATOM 750 O O . LEU A 1 95 ? -3.742 -13.989 -25.819 1.00 53.00 95 LEU A O 1
ATOM 754 N N . ARG A 1 96 ? -1.771 -14.290 -26.849 1.00 45.78 96 ARG A N 1
ATOM 755 C CA . ARG A 1 96 ? -2.329 -14.785 -28.122 1.00 45.78 96 ARG A CA 1
ATOM 756 C C . ARG A 1 96 ? -2.554 -16.289 -28.120 1.00 45.78 96 ARG A C 1
ATOM 758 O O . ARG A 1 96 ? -1.668 -17.008 -27.611 1.00 45.78 96 ARG A O 1
#

Solvent-accessible surface area (backbone atoms only — not comparable to full-atom values): 5901 Å² total; per-residue (Å²): 115,98,59,53,55,46,71,76,60,92,76,66,91,45,54,48,40,34,31,54,20,97,88,33,52,67,71,57,44,52,53,44,34,60,79,51,72,53,64,66,45,84,54,73,91,52,24,36,35,41,65,58,61,93,84,59,50,69,69,55,51,47,35,53,45,33,43,54,20,47,51,48,79,45,74,53,78,88,75,58,81,84,52,56,78,71,71,66,86,76,60,70,88,75,65,124